Protein AF-A0A382H328-F1 (afdb_monomer)

Organism: NCBI:txid408172

Structure (mmCIF, N/CA/C/O backbone):
data_AF-A0A382H328-F1
#
_entry.id   AF-A0A382H328-F1
#
loop_
_atom_site.group_PDB
_atom_site.id
_atom_site.type_symbol
_atom_site.label_atom_id
_atom_site.label_alt_id
_atom_site.label_comp_id
_atom_site.label_asym_id
_atom_site.label_entity_id
_atom_site.label_seq_id
_atom_site.pdbx_PDB_ins_code
_atom_site.Cartn_x
_atom_site.Cartn_y
_atom_site.Cartn_z
_atom_site.occupancy
_atom_site.B_iso_or_equiv
_atom_site.auth_seq_id
_atom_site.auth_comp_id
_atom_site.auth_asym_id
_atom_site.auth_atom_id
_atom_site.pdbx_PDB_model_num
ATOM 1 N N . MET A 1 1 ? -27.674 13.604 10.807 1.00 65.75 1 MET A N 1
ATOM 2 C CA . MET A 1 1 ? -26.296 13.480 10.281 1.00 65.75 1 MET A CA 1
ATOM 3 C C . MET A 1 1 ? -25.935 12.009 10.316 1.00 65.75 1 MET A C 1
ATOM 5 O O . MET A 1 1 ? -26.225 11.374 11.323 1.00 65.75 1 MET A O 1
ATOM 9 N N . ASN A 1 2 ? -25.398 11.469 9.223 1.00 85.69 2 ASN A N 1
ATOM 10 C CA . ASN A 1 2 ? -25.101 10.041 9.124 1.00 85.69 2 ASN A CA 1
ATOM 11 C C . ASN A 1 2 ? -23.729 9.758 9.740 1.00 85.69 2 ASN A C 1
ATOM 13 O O . ASN A 1 2 ? -22.757 10.431 9.404 1.00 85.69 2 ASN A O 1
ATOM 17 N N . THR A 1 3 ? -23.672 8.768 10.626 1.00 92.56 3 THR A N 1
ATOM 18 C CA . THR A 1 3 ? -22.428 8.240 11.190 1.00 92.56 3 THR A CA 1
ATOM 19 C C . THR A 1 3 ? -22.158 6.887 10.549 1.00 92.56 3 THR A C 1
ATOM 21 O O . THR A 1 3 ? -23.047 6.037 10.509 1.00 92.56 3 THR A O 1
ATOM 24 N N . ILE A 1 4 ? -20.940 6.684 10.056 1.00 96.00 4 ILE A N 1
ATOM 25 C CA . ILE A 1 4 ? -20.452 5.391 9.568 1.00 96.00 4 ILE A CA 1
ATOM 26 C C . ILE A 1 4 ? -19.638 4.751 10.689 1.00 96.00 4 ILE A C 1
ATOM 28 O O . ILE A 1 4 ? -18.951 5.450 11.429 1.00 96.00 4 ILE A O 1
ATOM 32 N N . LYS A 1 5 ? -19.714 3.430 10.837 1.00 95.69 5 LYS A N 1
ATOM 33 C CA . LYS A 1 5 ? -18.939 2.697 11.837 1.00 95.69 5 LYS A CA 1
ATOM 34 C C . LYS A 1 5 ? -17.905 1.815 11.144 1.00 95.69 5 LYS A C 1
ATOM 36 O O . LYS A 1 5 ? -18.270 1.034 10.271 1.00 95.69 5 LYS A O 1
ATOM 41 N N . ILE A 1 6 ? -16.643 1.940 11.546 1.00 96.12 6 ILE A N 1
ATOM 42 C CA . ILE A 1 6 ? -15.559 1.015 11.190 1.00 96.12 6 ILE A CA 1
ATOM 43 C C . ILE A 1 6 ? -15.054 0.416 12.498 1.00 96.12 6 ILE A C 1
ATOM 45 O O . ILE A 1 6 ? -14.529 1.145 13.339 1.00 96.12 6 ILE A O 1
ATOM 49 N N . GLU A 1 7 ? -15.243 -0.890 12.690 1.00 94.62 7 GLU A N 1
ATOM 50 C CA . GLU A 1 7 ? -14.965 -1.570 13.961 1.00 94.62 7 GLU A CA 1
ATOM 51 C C . GLU A 1 7 ? -15.560 -0.803 15.153 1.00 94.62 7 GLU A C 1
ATOM 53 O O . GLU A 1 7 ? -16.771 -0.604 15.229 1.00 94.62 7 GLU A O 1
ATOM 58 N N . ASN A 1 8 ? -14.728 -0.313 16.070 1.00 93.75 8 ASN A N 1
ATOM 59 C CA . ASN A 1 8 ? -15.157 0.400 17.272 1.00 93.75 8 ASN A CA 1
ATOM 60 C C . ASN A 1 8 ? -15.228 1.924 17.087 1.00 93.75 8 ASN A C 1
ATOM 62 O O . ASN A 1 8 ? -15.519 2.643 18.042 1.00 93.75 8 ASN A O 1
ATOM 66 N N . PHE A 1 9 ? -14.982 2.428 15.877 1.00 95.38 9 PHE A N 1
ATOM 67 C CA . PHE A 1 9 ? -14.885 3.855 15.595 1.00 95.38 9 PHE A CA 1
ATOM 68 C C . PHE A 1 9 ? -16.127 4.371 14.869 1.00 95.38 9 PHE A C 1
ATOM 70 O O . PHE A 1 9 ? -16.487 3.892 13.793 1.00 95.38 9 PHE A O 1
ATOM 77 N N . GLY A 1 10 ? -16.773 5.379 15.456 1.00 95.62 10 GLY A N 1
ATOM 78 C CA . GLY A 1 10 ? -17.777 6.188 14.772 1.00 95.62 10 GLY A CA 1
ATOM 79 C C . GLY A 1 10 ? -17.104 7.292 13.959 1.00 95.62 10 GLY A C 1
ATOM 80 O O . GLY A 1 10 ? -16.262 8.015 14.482 1.00 95.62 10 GLY A O 1
ATOM 81 N N . ILE A 1 11 ? -17.478 7.415 12.690 1.00 96.81 11 ILE A N 1
ATOM 82 C CA . ILE A 1 11 ? -16.962 8.401 11.742 1.00 96.81 11 ILE A CA 1
ATOM 83 C C . ILE A 1 11 ? -18.127 9.286 11.310 1.00 96.81 11 ILE A C 1
ATOM 85 O O . ILE A 1 11 ? -19.097 8.822 10.706 1.00 96.81 11 ILE A O 1
ATOM 89 N N . GLY A 1 12 ? -18.038 10.569 11.639 1.00 94.88 12 GLY A N 1
ATOM 90 C CA . GLY A 1 12 ? -19.064 11.562 11.356 1.00 94.88 12 GLY A CA 1
ATOM 91 C C . GLY A 1 12 ? -18.667 12.924 11.915 1.00 94.88 12 GLY A C 1
ATOM 92 O O . GLY A 1 12 ? -17.654 13.061 12.595 1.00 94.88 12 GLY A O 1
ATOM 93 N N . THR A 1 13 ? -19.483 13.941 11.656 1.00 94.50 13 THR A N 1
ATOM 94 C CA . THR A 1 13 ? -19.197 15.343 12.017 1.00 94.50 13 THR A CA 1
ATOM 95 C C . THR A 1 13 ? -19.074 15.604 13.521 1.00 94.50 13 THR A C 1
ATOM 97 O O . THR A 1 13 ? -18.480 16.601 13.910 1.00 94.50 13 THR A O 1
ATOM 100 N N . ASN A 1 14 ? -19.627 14.722 14.360 1.00 92.44 14 ASN A N 1
ATOM 101 C CA . ASN A 1 14 ? -19.609 14.839 15.824 1.00 92.44 14 ASN A CA 1
ATOM 102 C C . ASN A 1 14 ? -18.613 13.871 16.490 1.00 92.44 14 ASN A C 1
ATOM 104 O O . ASN A 1 14 ? -18.668 13.668 17.701 1.00 92.44 14 ASN A O 1
ATOM 108 N N . SER A 1 15 ? -17.746 13.225 15.710 1.00 93.44 15 SER A N 1
ATOM 109 C CA . SER A 1 15 ? -16.737 12.280 16.195 1.00 93.44 15 SER A CA 1
ATOM 110 C C . SER A 1 15 ? -15.336 12.862 16.016 1.00 93.44 15 SER A C 1
ATOM 112 O O . SER A 1 15 ? -15.120 13.740 15.182 1.00 93.44 15 SER A O 1
ATOM 114 N N . SER A 1 16 ? -14.368 12.374 16.793 1.00 94.12 16 SER A N 1
ATOM 115 C CA . SER A 1 16 ? -12.959 12.701 16.558 1.00 94.12 16 SER A CA 1
ATOM 116 C C . SER A 1 16 ? -12.527 12.257 15.150 1.00 94.12 16 SER A C 1
ATOM 118 O O . SER A 1 16 ? -13.043 11.246 14.661 1.00 94.12 16 SER A O 1
ATOM 120 N N . PRO A 1 17 ? -11.586 12.968 14.497 1.00 95.12 17 PRO A N 1
ATOM 121 C CA . PRO A 1 17 ? -11.071 12.560 13.195 1.00 95.12 17 PRO A CA 1
ATOM 122 C C . PRO A 1 17 ? -10.554 11.121 13.214 1.00 95.12 17 PRO A C 1
ATOM 124 O O . PRO A 1 17 ? -9.808 10.735 14.113 1.00 95.12 17 PRO A O 1
ATOM 127 N N . PHE A 1 18 ? -10.940 10.347 12.203 1.00 97.12 18 PHE A N 1
ATOM 128 C CA . PHE A 1 18 ? -10.433 8.999 11.989 1.00 97.12 18 PHE A CA 1
ATOM 129 C C . PHE A 1 18 ? -9.190 9.070 11.102 1.00 97.12 18 PHE A C 1
ATOM 131 O O . PHE A 1 18 ? -9.284 9.387 9.916 1.00 97.12 18 PHE A O 1
ATOM 138 N N . VAL A 1 19 ? -8.021 8.815 11.682 1.00 97.69 19 VAL A N 1
ATOM 139 C CA . VAL A 1 19 ? -6.729 8.953 11.012 1.00 97.69 19 VAL A CA 1
ATOM 140 C C . VAL A 1 19 ? -6.261 7.598 10.495 1.00 97.69 19 VAL A C 1
ATOM 142 O O . VAL A 1 19 ? -6.118 6.637 11.256 1.00 97.69 19 VAL A O 1
ATOM 145 N N . VAL A 1 20 ? -5.991 7.548 9.191 1.00 98.19 20 VAL A N 1
ATOM 146 C CA . VAL A 1 20 ? -5.478 6.365 8.497 1.00 98.19 20 VAL A CA 1
ATOM 147 C C . VAL A 1 20 ? -4.057 6.630 8.028 1.00 98.19 20 VAL A C 1
ATOM 149 O O . VAL A 1 20 ? -3.817 7.582 7.288 1.00 98.19 20 VAL A O 1
ATOM 152 N N . GLY A 1 21 ? -3.120 5.777 8.434 1.00 98.00 21 GLY A N 1
ATOM 153 C CA . GLY A 1 21 ? -1.778 5.758 7.858 1.00 98.00 21 GLY A CA 1
ATOM 154 C C . GLY A 1 21 ? -1.799 5.051 6.511 1.00 98.00 21 GLY A C 1
ATOM 155 O O . GLY A 1 21 ? -2.055 3.850 6.460 1.00 98.00 21 GLY A O 1
ATOM 156 N N . GLU A 1 22 ? -1.536 5.771 5.422 1.00 98.06 22 GLU A N 1
ATOM 157 C CA . GLU A 1 22 ? -1.386 5.156 4.101 1.00 98.06 22 GLU A CA 1
ATOM 158 C C . GLU A 1 22 ? 0.010 4.541 3.967 1.00 98.06 22 GLU A C 1
ATOM 160 O O . GLU A 1 22 ? 0.990 5.249 3.736 1.00 98.06 22 GLU A O 1
ATOM 165 N N . ALA A 1 23 ? 0.101 3.217 4.099 1.00 97.88 23 ALA A N 1
ATOM 166 C CA . ALA A 1 23 ? 1.327 2.484 3.808 1.00 97.88 23 ALA A CA 1
ATOM 167 C C . ALA A 1 23 ? 1.554 2.375 2.295 1.00 97.88 23 ALA A C 1
ATOM 169 O O . ALA A 1 23 ? 2.692 2.469 1.834 1.00 97.88 23 ALA A O 1
ATOM 170 N N . GLY A 1 24 ? 0.476 2.216 1.519 1.00 96.94 24 GLY A N 1
ATOM 171 C CA . GLY A 1 24 ? 0.551 2.089 0.065 1.00 96.94 24 GLY A CA 1
ATOM 172 C C . GLY A 1 24 ? 1.484 0.951 -0.345 1.00 96.94 24 GLY A C 1
ATOM 173 O O . GLY A 1 24 ? 1.291 -0.173 0.106 1.00 96.94 24 GLY A O 1
ATOM 174 N N . ILE A 1 25 ? 2.502 1.280 -1.146 1.00 96.38 25 ILE A N 1
ATOM 175 C CA . ILE A 1 25 ? 3.582 0.373 -1.573 1.00 96.38 25 ILE A CA 1
ATOM 176 C C . ILE A 1 25 ? 4.918 0.629 -0.850 1.00 96.38 25 ILE A C 1
ATOM 178 O O . ILE A 1 25 ? 5.948 0.089 -1.245 1.00 96.38 25 ILE A O 1
ATOM 182 N N . ASN A 1 26 ? 4.942 1.438 0.219 1.00 96.56 26 ASN A N 1
ATOM 183 C CA . ASN A 1 2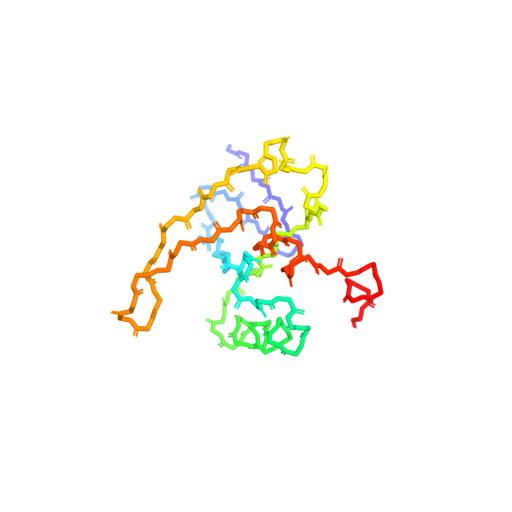6 ? 6.188 1.847 0.895 1.00 96.56 26 ASN A CA 1
ATOM 184 C C . ASN A 1 26 ? 6.949 0.679 1.555 1.00 96.56 26 ASN A C 1
ATOM 186 O O . ASN A 1 26 ? 8.094 0.839 1.980 1.00 96.56 26 ASN A O 1
ATOM 190 N N . HIS A 1 27 ? 6.317 -0.490 1.667 1.00 97.44 27 HIS A N 1
ATOM 191 C CA . HIS A 1 27 ? 6.948 -1.727 2.120 1.00 97.44 27 HIS A CA 1
ATOM 192 C C . HIS A 1 27 ? 7.883 -2.346 1.067 1.00 97.44 27 HIS A C 1
ATOM 194 O O . HIS A 1 27 ? 8.639 -3.248 1.409 1.00 97.44 27 HIS A O 1
ATOM 200 N N . ASN A 1 28 ? 7.869 -1.868 -0.185 1.00 96.12 28 ASN A N 1
ATOM 201 C CA . ASN A 1 28 ? 8.725 -2.339 -1.284 1.00 96.12 28 ASN A CA 1
ATOM 202 C C . ASN A 1 28 ? 8.651 -3.861 -1.527 1.00 96.12 28 ASN A C 1
ATOM 204 O O . ASN A 1 28 ? 9.661 -4.479 -1.846 1.00 96.12 28 ASN A O 1
ATOM 208 N N . GLY A 1 29 ? 7.482 -4.471 -1.306 1.00 96.88 29 GLY A N 1
ATOM 209 C CA . GLY A 1 29 ? 7.303 -5.928 -1.406 1.00 96.88 29 GLY A CA 1
ATOM 210 C C . GLY A 1 29 ? 7.858 -6.740 -0.231 1.00 96.88 29 GLY A C 1
ATOM 211 O O . GLY A 1 29 ? 7.767 -7.960 -0.231 1.00 96.88 29 GLY A O 1
ATOM 212 N N . GLU A 1 30 ? 8.400 -6.104 0.811 1.00 97.81 30 GLU A N 1
ATOM 213 C CA . GLU A 1 30 ? 8.957 -6.807 1.969 1.00 97.81 30 GLU A CA 1
ATOM 214 C C . GLU A 1 30 ? 7.917 -6.928 3.094 1.00 97.81 30 GLU A C 1
ATOM 216 O O . GLU A 1 30 ? 7.576 -5.947 3.762 1.00 97.81 30 GLU A O 1
ATOM 221 N N . ILE A 1 31 ? 7.437 -8.149 3.358 1.00 97.19 31 ILE A N 1
ATOM 222 C CA . ILE A 1 31 ? 6.446 -8.412 4.418 1.00 97.19 31 ILE A CA 1
ATOM 223 C C . ILE A 1 31 ? 6.931 -7.976 5.810 1.00 97.19 31 ILE A C 1
ATOM 225 O O . ILE A 1 31 ? 6.155 -7.459 6.611 1.00 97.19 31 ILE A O 1
ATOM 229 N N . SER A 1 32 ? 8.229 -8.105 6.096 1.00 97.94 32 SER A N 1
ATOM 230 C CA . SER A 1 32 ? 8.832 -7.635 7.350 1.00 97.94 32 SER A CA 1
ATOM 231 C C . SER A 1 32 ? 8.651 -6.127 7.552 1.00 97.94 32 SER A C 1
ATOM 233 O O . SER A 1 32 ? 8.305 -5.702 8.653 1.00 97.94 32 SER A O 1
ATOM 235 N N . LYS A 1 33 ? 8.808 -5.322 6.492 1.00 98.12 33 LYS A N 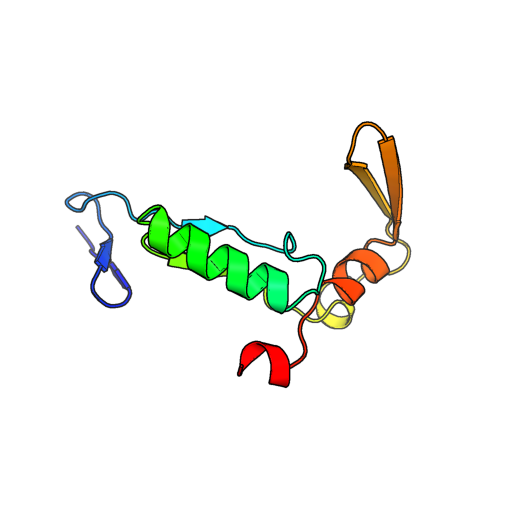1
ATOM 236 C CA . LYS A 1 33 ? 8.584 -3.870 6.539 1.00 98.12 33 LYS A CA 1
ATOM 237 C C . LYS A 1 33 ? 7.115 -3.534 6.740 1.00 98.12 33 LYS A C 1
ATOM 239 O O . LYS A 1 33 ? 6.807 -2.635 7.513 1.00 98.12 33 LYS A O 1
ATOM 244 N N . ALA A 1 34 ? 6.202 -4.258 6.092 1.00 98.12 34 ALA A N 1
ATOM 245 C CA . ALA A 1 34 ? 4.769 -4.066 6.318 1.00 98.12 34 ALA A CA 1
ATOM 246 C C . ALA A 1 34 ? 4.379 -4.331 7.785 1.00 98.12 34 ALA A C 1
ATOM 248 O O . ALA A 1 34 ? 3.651 -3.537 8.381 1.00 98.12 34 ALA A O 1
ATOM 249 N N . LEU A 1 35 ? 4.922 -5.388 8.399 1.00 97.94 35 LEU A N 1
ATOM 250 C CA . LEU A 1 35 ? 4.712 -5.688 9.820 1.00 97.94 35 LEU A CA 1
ATOM 251 C C . LEU A 1 35 ? 5.304 -4.607 10.739 1.00 97.94 35 LEU A C 1
ATOM 253 O O . LEU A 1 35 ? 4.659 -4.197 11.705 1.00 97.94 35 LEU A O 1
ATOM 257 N N . GLU A 1 36 ? 6.493 -4.092 10.421 1.00 98.38 36 GLU A N 1
ATOM 258 C CA . GLU A 1 36 ? 7.089 -2.963 11.146 1.00 98.38 36 GLU A CA 1
ATOM 259 C C . GLU A 1 36 ? 6.216 -1.701 11.047 1.00 98.38 36 GLU A C 1
ATOM 261 O O . GLU A 1 36 ? 5.968 -1.031 12.052 1.00 98.38 36 GLU A O 1
ATOM 266 N N . MET A 1 37 ? 5.681 -1.402 9.861 1.00 98.44 37 MET A N 1
ATOM 267 C CA . MET A 1 37 ? 4.766 -0.277 9.653 1.00 98.44 37 MET A CA 1
ATOM 268 C C . MET A 1 37 ? 3.493 -0.404 10.494 1.00 98.44 37 MET A C 1
ATOM 270 O O . MET A 1 37 ? 3.046 0.592 11.063 1.00 98.44 37 MET A O 1
ATOM 274 N N . ILE A 1 38 ? 2.926 -1.610 10.613 1.00 98.12 38 ILE A N 1
ATOM 275 C CA . ILE A 1 38 ? 1.763 -1.878 11.476 1.00 98.12 38 ILE A CA 1
ATOM 276 C C . ILE A 1 38 ? 2.100 -1.576 12.939 1.00 98.12 38 ILE A C 1
ATOM 278 O O . ILE A 1 38 ? 1.331 -0.905 13.633 1.00 98.12 38 ILE A O 1
ATOM 282 N N . GLU A 1 39 ? 3.262 -2.030 13.405 1.00 98.31 39 GLU A N 1
ATOM 283 C CA . GLU A 1 39 ? 3.716 -1.799 14.774 1.00 98.31 39 GLU A CA 1
ATOM 284 C C . GLU A 1 39 ? 3.912 -0.300 15.063 1.00 98.31 39 GLU A C 1
ATOM 286 O O . GLU A 1 39 ? 3.482 0.201 16.106 1.00 98.31 39 GLU A O 1
ATOM 291 N N . VAL A 1 40 ? 4.506 0.445 14.125 1.00 98.19 40 VAL A N 1
ATOM 292 C CA . VAL A 1 40 ? 4.661 1.905 14.236 1.00 98.19 40 VAL A CA 1
ATOM 293 C C . VAL A 1 40 ? 3.302 2.606 14.227 1.00 98.19 40 VAL A C 1
ATOM 295 O O . VAL A 1 40 ? 3.042 3.428 15.103 1.00 98.19 40 VAL A O 1
ATOM 298 N N . ALA A 1 41 ? 2.402 2.248 13.308 1.00 98.06 41 ALA A N 1
ATOM 299 C CA . ALA A 1 41 ? 1.058 2.822 13.233 1.00 98.06 41 ALA A CA 1
ATOM 300 C C . ALA A 1 41 ? 0.289 2.660 14.551 1.00 98.06 41 ALA A C 1
ATOM 302 O O . ALA A 1 41 ? -0.331 3.612 15.038 1.00 98.06 41 ALA A O 1
ATOM 303 N N . LYS A 1 42 ? 0.388 1.476 15.165 1.00 97.31 42 LYS A N 1
ATOM 304 C CA . LYS A 1 42 ? -0.211 1.198 16.470 1.00 97.31 42 LYS A CA 1
ATOM 305 C C . LYS A 1 42 ? 0.409 2.047 17.578 1.00 97.31 42 LYS A C 1
ATOM 307 O O . LYS A 1 42 ? -0.329 2.628 18.371 1.00 97.31 42 LYS A O 1
ATOM 312 N N . LYS A 1 43 ? 1.741 2.165 17.622 1.00 98.25 43 LYS A N 1
ATOM 313 C CA . LYS A 1 43 ? 2.456 3.002 18.606 1.00 98.25 43 LYS A CA 1
ATOM 314 C C . LYS A 1 43 ? 2.110 4.486 18.493 1.00 98.25 43 LYS A C 1
ATOM 316 O O . LYS A 1 43 ? 2.034 5.166 19.511 1.00 98.25 43 LYS A O 1
ATOM 321 N N . THR A 1 44 ? 1.881 4.986 17.281 1.00 97.19 44 THR A N 1
ATOM 322 C CA . THR A 1 44 ? 1.511 6.387 17.025 1.00 97.19 44 THR A CA 1
ATOM 323 C C . THR A 1 44 ? 0.043 6.691 17.355 1.00 97.19 44 THR A C 1
ATOM 325 O O . THR A 1 44 ? -0.337 7.856 17.425 1.00 97.19 44 THR A O 1
ATOM 328 N N . GLY A 1 45 ? -0.786 5.671 17.596 1.00 96.06 45 GLY A N 1
ATOM 329 C CA . GLY A 1 45 ? -2.205 5.852 17.907 1.00 96.06 45 GLY A CA 1
ATOM 330 C C . GLY A 1 45 ? -3.073 6.115 16.676 1.00 96.06 45 GLY A C 1
ATOM 331 O O . GLY A 1 45 ? -4.126 6.740 16.796 1.00 96.06 45 GLY A O 1
ATOM 332 N N . LEU A 1 46 ? -2.645 5.651 15.495 1.00 97.75 46 LEU A N 1
ATOM 333 C CA . LEU A 1 46 ? -3.491 5.682 14.303 1.00 97.75 46 LEU A CA 1
ATOM 334 C C . LEU A 1 46 ? -4.718 4.789 14.498 1.00 97.75 46 LEU A C 1
ATOM 336 O O . LEU A 1 46 ? -4.641 3.731 15.125 1.00 97.75 46 LEU A O 1
ATOM 340 N N . ASN A 1 47 ? -5.851 5.198 13.927 1.00 97.81 47 ASN A N 1
ATOM 341 C CA . ASN A 1 47 ? -7.072 4.397 13.987 1.00 97.81 47 ASN A CA 1
ATOM 342 C C . ASN A 1 47 ? -6.992 3.188 13.051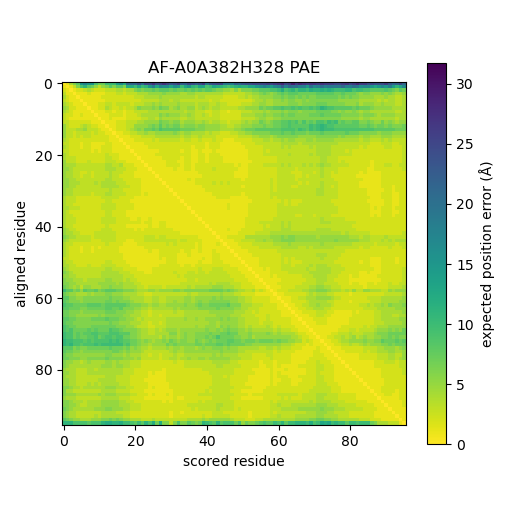 1.00 97.81 47 ASN A C 1
ATOM 344 O O . ASN A 1 47 ? -7.527 2.127 13.366 1.00 97.81 47 ASN A O 1
ATOM 348 N N . ALA A 1 48 ? -6.323 3.355 11.908 1.00 98.06 48 ALA A N 1
ATOM 349 C CA . ALA A 1 48 ? -6.054 2.291 10.955 1.00 98.06 48 ALA A CA 1
ATOM 350 C C . ALA A 1 48 ? -4.748 2.541 10.188 1.00 98.06 48 ALA A C 1
ATOM 352 O O . ALA A 1 48 ? -4.262 3.668 10.081 1.00 98.06 48 ALA A O 1
ATOM 353 N N . ILE A 1 49 ? -4.225 1.473 9.599 1.00 98.25 49 ILE A N 1
ATOM 354 C CA . ILE A 1 49 ? -3.199 1.505 8.558 1.00 98.25 49 ILE A CA 1
ATOM 355 C C . ILE A 1 49 ? -3.791 0.859 7.304 1.00 98.25 49 ILE A C 1
ATOM 357 O O . ILE A 1 49 ? -4.499 -0.143 7.404 1.00 98.25 49 ILE A O 1
ATOM 361 N N . LYS A 1 50 ? -3.551 1.455 6.134 1.00 98.31 50 LYS A N 1
ATOM 362 C CA . LYS A 1 50 ? -4.078 0.986 4.850 1.00 98.31 50 LYS A CA 1
ATOM 363 C C . LYS A 1 50 ? -2.938 0.612 3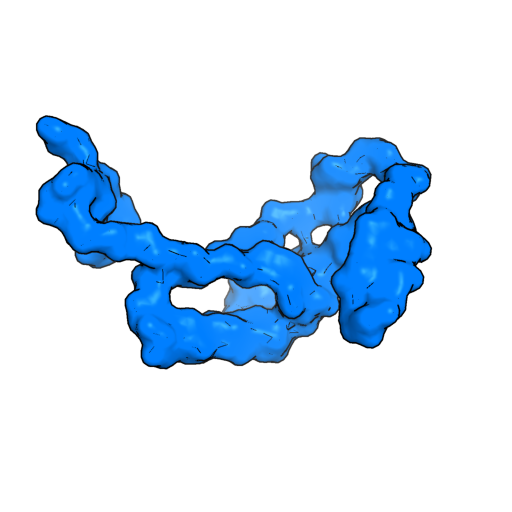.911 1.00 98.31 50 LYS A C 1
ATOM 365 O O . LYS A 1 50 ? -2.033 1.409 3.675 1.00 98.31 50 LYS A O 1
ATOM 370 N N . PHE A 1 51 ? -3.033 -0.580 3.337 1.00 98.06 51 PHE A N 1
ATOM 371 C CA . PHE A 1 51 ? -2.163 -1.060 2.267 1.00 98.06 51 PHE A CA 1
ATOM 372 C C . PHE A 1 51 ? -2.924 -1.098 0.939 1.00 98.06 51 PHE A C 1
ATOM 374 O O . PHE A 1 51 ? -4.155 -1.002 0.912 1.00 98.06 51 PHE A O 1
ATOM 381 N N . GLN A 1 52 ? -2.196 -1.217 -0.169 1.00 97.25 52 GLN A N 1
ATOM 382 C CA . GLN A 1 52 ? -2.786 -1.372 -1.496 1.00 97.25 52 GLN A CA 1
ATOM 383 C C . GLN A 1 52 ? -2.753 -2.844 -1.902 1.00 97.25 52 GLN A C 1
ATOM 385 O O . GLN A 1 52 ? -1.692 -3.455 -1.971 1.00 97.25 52 GLN A O 1
ATOM 390 N N . THR A 1 53 ? -3.924 -3.413 -2.173 1.00 96.19 53 THR A N 1
ATOM 391 C CA . THR A 1 53 ? -4.054 -4.774 -2.698 1.00 96.19 53 THR A CA 1
ATOM 392 C C . THR A 1 53 ? -4.309 -4.696 -4.194 1.00 96.19 53 THR A C 1
ATOM 394 O O . THR A 1 53 ? -5.308 -4.121 -4.621 1.00 96.19 53 THR A O 1
ATOM 397 N N . PHE A 1 54 ? -3.405 -5.260 -4.986 1.00 95.56 54 PHE A N 1
ATOM 398 C CA . PHE A 1 54 ? -3.489 -5.273 -6.441 1.00 95.56 54 PHE A CA 1
ATOM 399 C C . PHE A 1 54 ? -2.712 -6.466 -7.001 1.00 95.56 54 PHE A C 1
ATOM 401 O O . PHE A 1 54 ? -1.883 -7.063 -6.310 1.00 95.56 54 PHE A O 1
ATOM 408 N N . LYS A 1 55 ? -2.983 -6.777 -8.268 1.00 96.31 55 LYS A N 1
ATOM 409 C CA . LYS A 1 55 ? -2.074 -7.508 -9.144 1.00 96.31 55 LYS A CA 1
ATOM 410 C C . LYS A 1 55 ? -1.600 -6.558 -10.227 1.00 96.31 55 LYS A C 1
ATOM 412 O O . LYS A 1 55 ? -2.431 -5.921 -10.873 1.00 96.31 55 LYS A O 1
ATOM 417 N N . ALA A 1 56 ? -0.288 -6.425 -10.411 1.00 96.25 56 ALA A N 1
ATOM 418 C CA . ALA A 1 56 ? 0.262 -5.460 -11.366 1.00 96.25 56 ALA A CA 1
ATOM 419 C C . ALA A 1 56 ? -0.281 -5.701 -12.785 1.00 96.25 56 ALA A C 1
ATOM 421 O O . ALA A 1 56 ? -0.651 -4.754 -13.476 1.00 96.25 56 ALA A O 1
ATOM 422 N N . SER A 1 57 ? -0.451 -6.971 -13.160 1.00 96.19 57 SER A N 1
ATOM 423 C CA . SER A 1 57 ? -1.054 -7.412 -14.425 1.00 96.19 57 SER A CA 1
ATOM 424 C C . SER A 1 57 ? -2.537 -7.076 -14.601 1.00 96.19 57 SER A C 1
ATOM 426 O O . SER 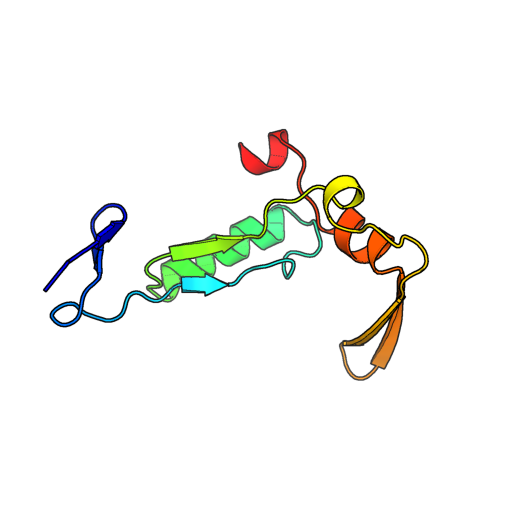A 1 57 ? -3.017 -7.061 -15.731 1.00 96.19 57 SER A O 1
ATOM 428 N N . GLU A 1 58 ? -3.271 -6.803 -13.521 1.00 95.94 58 GLU A N 1
ATOM 429 C CA . GLU A 1 58 ? -4.690 -6.419 -13.567 1.00 95.94 58 GLU A CA 1
ATOM 430 C C . GLU A 1 58 ? -4.879 -4.893 -13.522 1.00 95.94 58 GLU A C 1
ATOM 432 O O . GLU A 1 58 ? -5.917 -4.384 -13.942 1.00 95.94 58 GLU A O 1
ATOM 437 N N . PHE A 1 59 ? -3.887 -4.161 -13.006 1.00 91.69 59 PHE A N 1
ATOM 438 C CA . PHE A 1 59 ? -3.960 -2.718 -12.759 1.00 91.69 59 PHE A CA 1
ATOM 439 C C . PHE A 1 59 ? -3.206 -1.878 -13.802 1.00 91.69 59 PHE A C 1
ATOM 441 O O . PHE A 1 59 ? -3.652 -0.781 -14.143 1.00 91.69 59 PHE A O 1
ATOM 448 N N . ILE A 1 60 ? -2.086 -2.378 -14.332 1.00 95.19 60 ILE A N 1
ATOM 449 C CA . ILE A 1 60 ? -1.263 -1.675 -15.321 1.00 95.19 60 ILE A CA 1
ATOM 450 C C . ILE A 1 60 ? -1.603 -2.183 -16.723 1.00 95.19 60 ILE A C 1
ATOM 452 O O . ILE A 1 60 ? -1.248 -3.296 -17.099 1.00 95.19 60 ILE A O 1
ATOM 456 N N . VAL A 1 61 ? -2.292 -1.346 -17.503 1.00 95.38 61 VAL A N 1
ATOM 457 C CA . VAL A 1 61 ? -2.713 -1.678 -18.876 1.00 95.38 61 VAL A CA 1
ATOM 458 C C . VAL A 1 61 ? -1.569 -1.497 -19.876 1.00 95.38 61 VAL A C 1
ATOM 460 O O . VAL A 1 61 ? -1.370 -2.339 -20.747 1.00 95.38 61 VAL A O 1
ATOM 463 N N . ASP A 1 62 ? -0.821 -0.399 -19.759 1.00 96.31 62 ASP A N 1
ATOM 464 C CA . ASP A 1 62 ? 0.338 -0.123 -20.608 1.00 96.31 62 ASP A CA 1
ATOM 465 C C . ASP A 1 6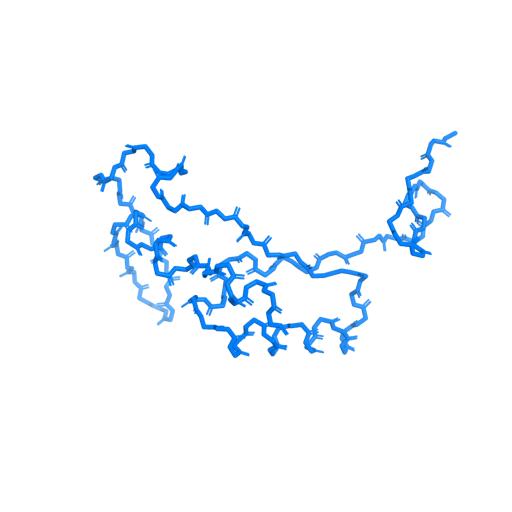2 ? 1.622 -0.554 -19.896 1.00 96.31 62 ASP A C 1
ATOM 467 O O . ASP A 1 62 ? 2.164 0.158 -19.051 1.00 96.31 62 ASP A O 1
ATOM 471 N N . THR A 1 63 ? 2.131 -1.729 -20.254 1.00 93.75 63 THR A N 1
ATOM 472 C CA . THR A 1 63 ? 3.361 -2.282 -19.671 1.00 93.75 63 THR A CA 1
ATOM 473 C C . THR A 1 63 ? 4.628 -1.556 -20.129 1.00 93.75 63 THR A C 1
ATOM 475 O O . THR A 1 63 ? 5.704 -1.831 -19.605 1.00 93.75 63 THR A O 1
ATOM 478 N N . THR A 1 64 ? 4.532 -0.652 -21.112 1.00 96.06 64 THR A N 1
ATOM 479 C CA . THR A 1 64 ? 5.657 0.179 -21.569 1.00 96.06 64 THR A CA 1
ATOM 480 C C . THR A 1 64 ? 5.761 1.493 -20.799 1.00 96.06 64 THR A C 1
ATOM 482 O O . THR A 1 64 ? 6.776 2.188 -20.899 1.00 96.06 64 THR A O 1
ATOM 485 N N . GLN A 1 65 ? 4.737 1.826 -20.007 1.00 97.56 65 GLN A N 1
ATOM 486 C CA . GLN A 1 65 ? 4.698 3.045 -19.218 1.00 97.56 65 GLN A CA 1
ATOM 487 C C . GLN A 1 65 ? 5.823 3.064 -18.181 1.00 97.56 65 GLN A C 1
ATOM 489 O O . GLN A 1 65 ? 5.968 2.157 -17.357 1.00 97.56 65 GLN A O 1
ATOM 494 N N . THR A 1 66 ? 6.591 4.150 -18.183 1.00 97.88 66 THR A N 1
ATOM 495 C CA . THR A 1 66 ? 7.631 4.410 -17.188 1.00 97.88 66 THR A CA 1
ATOM 496 C C . THR A 1 66 ? 7.193 5.481 -16.198 1.00 97.88 66 THR A C 1
ATOM 498 O O . THR A 1 66 ? 6.284 6.277 -16.455 1.00 97.88 66 THR A O 1
ATOM 501 N N . TYR A 1 67 ? 7.838 5.495 -15.035 1.00 96.44 67 TYR A N 1
ATOM 502 C CA . TYR A 1 67 ? 7.637 6.514 -14.015 1.00 96.44 67 TYR A CA 1
ATOM 503 C C . TYR A 1 67 ? 8.979 7.073 -13.552 1.00 96.44 67 TYR A C 1
ATOM 505 O O . TYR A 1 67 ? 9.906 6.317 -13.258 1.00 96.44 67 TYR A O 1
ATOM 513 N N . THR A 1 68 ? 9.068 8.402 -13.481 1.00 97.38 68 THR A N 1
ATOM 514 C CA . THR A 1 68 ? 10.249 9.110 -12.986 1.00 97.38 68 THR A CA 1
ATOM 515 C C . THR A 1 68 ? 9.964 9.682 -11.607 1.00 97.38 68 THR A C 1
ATOM 517 O O . THR A 1 68 ? 9.023 10.456 -11.428 1.00 97.38 68 THR A O 1
ATOM 520 N N . TYR A 1 69 ? 10.796 9.334 -10.630 1.00 94.38 69 TYR A N 1
ATOM 521 C CA . TYR A 1 69 ? 10.677 9.817 -9.259 1.00 94.38 69 TYR A CA 1
ATOM 522 C C . TYR A 1 69 ? 12.040 10.073 -8.626 1.00 94.38 69 TYR A C 1
ATOM 524 O O . TYR A 1 69 ? 13.085 9.672 -9.137 1.00 94.38 69 TYR A O 1
ATOM 532 N N . LYS A 1 70 ? 12.030 10.769 -7.487 1.00 96.25 70 LYS A N 1
ATOM 533 C CA . LYS A 1 70 ? 13.238 11.045 -6.709 1.00 96.25 70 LYS A CA 1
ATOM 534 C C . LYS A 1 70 ? 13.284 10.152 -5.484 1.00 96.25 70 LYS A C 1
ATOM 536 O O . LYS A 1 70 ? 12.354 10.146 -4.684 1.00 96.25 70 LYS A O 1
ATOM 541 N N . SER A 1 71 ? 14.392 9.445 -5.311 1.00 91.81 71 SER A N 1
ATOM 542 C CA . SER A 1 71 ? 14.654 8.614 -4.140 1.00 91.81 71 SER A CA 1
ATOM 543 C C . SER A 1 71 ? 16.100 8.779 -3.709 1.00 91.81 71 SER A C 1
ATOM 545 O O . SER A 1 71 ? 17.012 8.724 -4.531 1.00 91.81 71 SER A O 1
ATOM 547 N N . GLN A 1 72 ? 16.312 9.033 -2.415 1.00 93.62 72 GLN A N 1
ATOM 548 C CA . GLN A 1 72 ? 17.646 9.202 -1.822 1.00 93.62 72 GLN A CA 1
ATOM 549 C C . GLN A 1 72 ? 18.524 10.222 -2.579 1.00 93.62 72 GLN A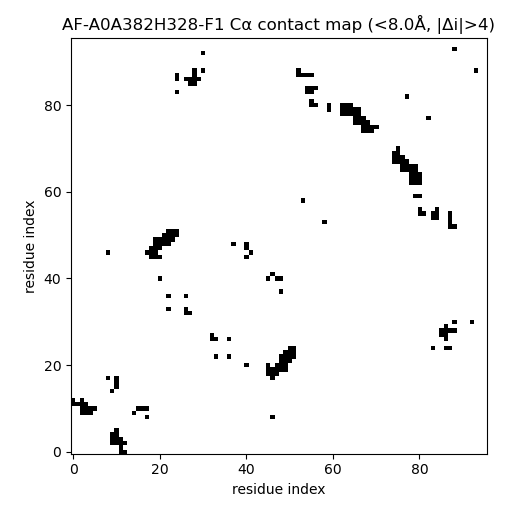 C 1
ATOM 551 O O . GLN A 1 72 ? 19.721 10.022 -2.777 1.00 93.62 72 GLN A O 1
ATOM 556 N N . GLY A 1 73 ? 17.910 11.311 -3.052 1.00 95.25 73 GLY A N 1
ATOM 557 C CA . GLY A 1 73 ? 18.593 12.372 -3.800 1.00 95.25 73 GLY A CA 1
ATOM 558 C C . GLY A 1 73 ? 18.936 12.034 -5.256 1.00 95.25 73 GLY A C 1
ATOM 559 O O . GLY A 1 73 ? 19.529 12.869 -5.933 1.00 95.25 73 GLY A O 1
ATOM 560 N N . LYS A 1 74 ? 18.555 10.855 -5.757 1.00 96.56 74 LYS A N 1
ATOM 561 C CA . LYS A 1 74 ? 18.726 10.450 -7.157 1.00 96.56 74 LYS A CA 1
ATOM 562 C C . LYS A 1 74 ? 17.394 10.478 -7.888 1.00 96.56 74 LYS A C 1
ATOM 564 O O . LYS A 1 74 ? 16.357 10.169 -7.305 1.00 96.56 74 LYS A O 1
ATOM 569 N N . GLU A 1 75 ? 17.439 10.836 -9.164 1.00 97.81 75 GLU A N 1
ATOM 570 C CA . GLU A 1 75 ? 16.314 10.668 -10.078 1.00 97.81 75 GLU A CA 1
ATOM 571 C C . GLU A 1 75 ? 16.374 9.262 -10.678 1.00 97.81 75 GLU A C 1
ATOM 573 O O . GLU A 1 75 ? 17.421 8.827 -11.158 1.00 97.81 75 GLU A O 1
ATOM 578 N N . ILE A 1 76 ? 15.267 8.536 -10.579 1.00 96.94 76 ILE A N 1
ATOM 579 C CA . ILE A 1 76 ? 15.113 7.161 -11.044 1.00 96.94 76 ILE A CA 1
ATOM 580 C C . ILE A 1 76 ? 13.990 7.172 -12.068 1.00 96.94 76 ILE A C 1
ATOM 582 O O . ILE A 1 76 ? 12.940 7.753 -11.810 1.00 96.94 76 ILE A O 1
ATOM 586 N N . THR A 1 77 ? 14.218 6.541 -13.216 1.00 98.00 77 THR A N 1
ATOM 587 C CA . THR A 1 77 ? 13.177 6.251 -14.206 1.00 98.00 77 THR A CA 1
ATOM 588 C C . THR A 1 77 ? 13.166 4.755 -14.449 1.00 98.00 77 THR A C 1
ATOM 590 O O . THR A 1 77 ? 14.205 4.187 -14.777 1.00 98.00 77 THR A O 1
ATOM 593 N N . GLU A 1 78 ? 12.013 4.125 -14.282 1.00 97.31 78 GLU A N 1
ATOM 594 C CA . GLU A 1 78 ? 11.856 2.678 -14.441 1.00 97.31 78 GLU A CA 1
ATOM 595 C C . GLU A 1 78 ? 10.454 2.308 -14.941 1.00 97.31 78 GLU A C 1
ATOM 597 O O . GLU A 1 78 ? 9.574 3.169 -15.027 1.00 97.31 78 GLU A O 1
ATOM 602 N N . SER A 1 79 ? 10.254 1.031 -15.281 1.00 97.81 79 SER A N 1
ATOM 603 C CA . SER A 1 79 ? 8.951 0.493 -15.680 1.00 97.81 79 SER A CA 1
ATOM 604 C C . SER A 1 79 ? 7.956 0.557 -14.524 1.00 97.81 79 SER A C 1
ATOM 606 O O . SER A 1 79 ? 8.220 0.073 -13.421 1.00 97.81 79 SER A O 1
ATOM 608 N N . MET A 1 80 ? 6.776 1.121 -14.787 1.00 96.94 80 MET A N 1
ATOM 609 C CA . MET A 1 80 ? 5.695 1.154 -13.807 1.00 96.94 80 MET A CA 1
ATOM 610 C C . MET A 1 80 ? 5.196 -0.261 -13.501 1.00 96.94 80 MET A C 1
ATOM 612 O O . MET A 1 80 ? 4.926 -0.572 -12.343 1.00 96.94 80 MET A O 1
ATOM 616 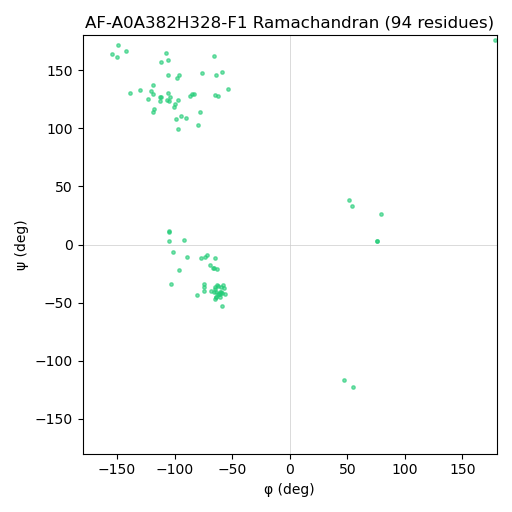N N . PHE A 1 81 ? 5.130 -1.129 -14.514 1.00 97.81 81 PHE A N 1
ATOM 617 C CA . PHE A 1 81 ? 4.733 -2.523 -14.336 1.00 97.81 81 PHE A CA 1
ATOM 618 C C . PHE A 1 81 ? 5.665 -3.245 -13.356 1.00 97.81 81 PHE A C 1
ATOM 620 O O . PHE A 1 81 ? 5.195 -3.760 -12.347 1.00 97.81 81 PHE A O 1
ATOM 627 N N . GLU A 1 82 ? 6.980 -3.197 -13.593 1.00 97.19 82 GLU A N 1
ATOM 628 C CA . GLU A 1 82 ? 7.979 -3.856 -12.734 1.00 97.19 82 GLU A CA 1
ATOM 629 C C . GLU A 1 82 ? 7.986 -3.266 -11.315 1.00 97.19 82 GLU A C 1
ATOM 631 O O . GLU A 1 82 ? 8.173 -3.987 -10.334 1.00 97.19 82 GLU A O 1
ATOM 636 N N . MET A 1 83 ? 7.745 -1.955 -11.186 1.00 96.44 83 MET A N 1
ATOM 637 C CA . MET A 1 83 ? 7.629 -1.282 -9.892 1.00 96.44 83 MET A CA 1
ATOM 638 C C . MET A 1 83 ? 6.445 -1.772 -9.065 1.00 96.44 83 MET A C 1
ATOM 640 O O . MET A 1 83 ? 6.596 -1.983 -7.861 1.00 96.44 83 MET A O 1
ATOM 644 N N . PHE A 1 84 ? 5.270 -1.925 -9.670 1.00 96.94 84 PHE A N 1
ATOM 645 C CA . PHE A 1 84 ? 4.118 -2.452 -8.947 1.00 96.94 84 PHE A CA 1
ATOM 646 C C . PHE A 1 84 ? 4.251 -3.961 -8.732 1.00 96.94 84 PHE A C 1
ATOM 648 O O . PHE A 1 84 ? 3.982 -4.422 -7.629 1.00 96.94 84 PHE A O 1
ATOM 655 N N . GLU A 1 85 ? 4.744 -4.717 -9.714 1.00 97.31 85 GLU A N 1
ATOM 656 C CA . GLU A 1 85 ? 4.921 -6.170 -9.607 1.00 97.31 85 GLU A CA 1
ATOM 657 C C . GLU A 1 85 ? 5.844 -6.552 -8.445 1.00 97.31 85 GLU A C 1
ATOM 659 O O . GLU A 1 85 ? 5.517 -7.442 -7.670 1.00 97.31 85 GLU A O 1
ATOM 664 N N . ARG A 1 86 ? 6.953 -5.837 -8.222 1.00 97.06 86 ARG A N 1
ATOM 665 C CA . ARG A 1 86 ? 7.802 -6.113 -7.047 1.00 97.06 86 ARG A CA 1
ATOM 666 C C . ARG A 1 86 ? 7.159 -5.734 -5.709 1.00 97.06 86 ARG A C 1
ATOM 668 O O . ARG A 1 86 ? 7.667 -6.123 -4.666 1.00 97.06 86 ARG A O 1
ATOM 675 N N . CYS A 1 87 ? 6.117 -4.907 -5.728 1.00 97.25 87 CYS A N 1
ATOM 676 C CA . CYS A 1 87 ? 5.460 -4.375 -4.538 1.00 97.25 87 CYS A CA 1
ATOM 677 C C . CYS A 1 87 ? 4.149 -5.095 -4.207 1.00 97.25 87 CYS A C 1
ATOM 679 O O . CYS A 1 87 ? 3.564 -4.793 -3.171 1.00 97.25 87 CYS A O 1
ATOM 681 N N . GLU A 1 88 ? 3.656 -6.008 -5.045 1.00 96.88 88 GLU A N 1
ATOM 682 C CA . GLU A 1 88 ? 2.465 -6.787 -4.710 1.00 96.88 88 GLU A CA 1
ATOM 683 C C . GLU A 1 88 ? 2.795 -7.890 -3.696 1.00 96.88 88 GLU A C 1
ATOM 685 O O . GLU A 1 88 ? 3.875 -8.473 -3.713 1.00 96.88 88 GLU A O 1
ATOM 690 N N . PHE A 1 89 ? 1.840 -8.212 -2.825 1.00 97.62 89 PHE A N 1
ATOM 691 C CA . PHE A 1 89 ? 1.951 -9.369 -1.940 1.00 97.62 89 PHE A CA 1
ATOM 692 C C . PHE A 1 89 ? 1.232 -10.587 -2.524 1.00 97.62 89 PHE A C 1
ATOM 694 O O . PHE A 1 89 ? 0.179 -10.492 -3.174 1.00 97.62 89 PHE A O 1
ATOM 701 N N . SER A 1 90 ? 1.789 -11.764 -2.256 1.00 96.25 90 SER A N 1
ATOM 702 C CA . SER A 1 90 ? 1.112 -13.039 -2.465 1.00 96.25 90 SER A CA 1
ATOM 703 C C . SER A 1 90 ? -0.094 -13.182 -1.528 1.00 96.25 90 SER A C 1
ATOM 705 O O . SER A 1 90 ? -0.212 -12.506 -0.506 1.00 96.25 90 SER A O 1
ATOM 707 N N . LYS A 1 91 ? -1.012 -14.102 -1.852 1.00 94.88 9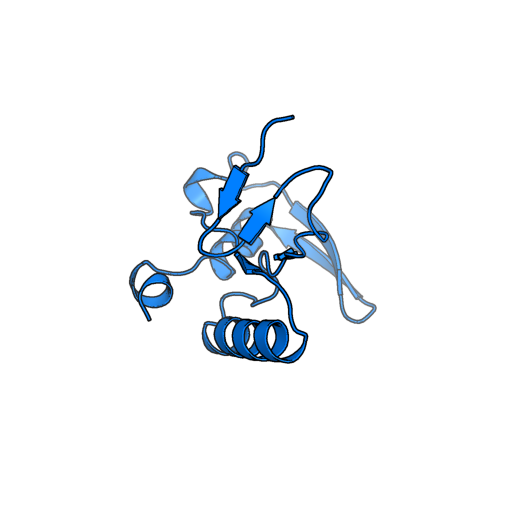1 LYS A N 1
ATOM 708 C CA . LYS A 1 91 ? -2.146 -14.402 -0.961 1.00 94.88 91 LYS A CA 1
ATOM 709 C C . LYS A 1 91 ? -1.676 -14.884 0.413 1.00 94.88 91 LYS A C 1
ATOM 711 O O . LYS A 1 91 ? -2.294 -14.547 1.411 1.00 94.88 91 LYS A O 1
ATOM 716 N N . GLU A 1 92 ? -0.594 -15.657 0.461 1.00 96.38 92 GLU A N 1
ATOM 717 C CA . GLU A 1 92 ? -0.038 -16.167 1.716 1.00 96.38 92 GLU A CA 1
ATOM 718 C C . GLU A 1 92 ? 0.503 -15.039 2.596 1.00 96.38 92 GLU A C 1
ATOM 720 O O . GLU A 1 92 ? 0.260 -15.038 3.798 1.00 96.38 92 GLU A O 1
ATOM 725 N N . GLU A 1 93 ? 1.177 -14.050 2.007 1.00 96.62 93 GLU A N 1
ATOM 726 C CA . GLU A 1 93 ? 1.660 -12.875 2.740 1.00 96.62 93 GLU A CA 1
ATOM 727 C C . GLU A 1 93 ? 0.520 -12.017 3.289 1.00 96.62 93 GLU A C 1
ATOM 729 O O . GLU A 1 93 ? 0.625 -11.543 4.414 1.00 96.62 93 GLU A O 1
ATOM 734 N N . TRP A 1 94 ? -0.592 -11.880 2.559 1.00 95.88 94 TRP A N 1
ATOM 735 C CA . TRP A 1 94 ? -1.792 -11.203 3.071 1.00 95.88 94 TRP A CA 1
ATOM 736 C C . TRP A 1 94 ? -2.476 -11.934 4.232 1.00 95.88 94 TRP A C 1
ATOM 738 O O . TRP A 1 94 ? -3.267 -11.323 4.950 1.00 95.88 94 TRP A O 1
ATOM 748 N N . HIS A 1 95 ? -2.218 -13.231 4.397 1.00 92.81 95 HIS A N 1
ATOM 749 C CA . HIS A 1 95 ? -2.817 -14.064 5.440 1.00 92.81 95 HIS A CA 1
ATOM 750 C C . HIS A 1 95 ? -1.861 -14.392 6.597 1.00 92.81 95 HIS A C 1
ATOM 752 O O . HIS A 1 95 ? -2.256 -15.137 7.497 1.00 92.81 95 HIS A O 1
ATOM 758 N N . LYS A 1 96 ? -0.631 -13.864 6.581 1.00 82.88 96 LYS A N 1
ATOM 759 C CA . LYS A 1 96 ? 0.295 -13.923 7.721 1.00 82.88 96 LYS A CA 1
ATOM 760 C C . LYS A 1 96 ? -0.082 -12.922 8.806 1.00 82.88 96 LYS A C 1
ATOM 762 O O . LYS A 1 96 ? 0.103 -13.292 9.986 1.00 82.88 96 LYS A O 1
#

Foldseek 3Di:
DDWDDDPPATDDPPGDDQAEAECELVCQLPLVSVVVVQVVCVVVPHNYYDYDADALVVVPPDQVDWDWDDDPNDIDIDGPSVSVNSRHYDPVSVVD

Solvent-accessible surface area (backbone atoms only — not comparable to full-atom values): 5975 Å² total; per-residue (Å²): 135,78,68,50,72,58,91,94,43,61,44,40,97,91,39,72,87,84,45,66,46,78,48,50,58,77,39,63,45,37,66,69,48,45,54,50,50,52,55,49,39,57,75,74,65,45,76,42,74,42,71,67,88,62,50,37,84,80,72,47,85,60,66,83,42,63,47,76,49,78,55,97,94,38,82,46,74,46,49,45,36,62,56,42,49,54,32,39,70,55,75,67,66,77,71,108

pLDDT: mean 95.91, std 3.89, range [65.75, 98.44]

Radius of gyration: 16.83 Å; Cα contacts (8 Å, |Δi|>4): 114; chains: 1; bounding box: 45×32×40 Å

Nearest PDB structures (foldseek):
  6ncs-assembly1_B  TM=9.173E-01  e=6.167E-04  Leptospira borgpetersenii serovar Hardjo-bovis str. JB197
  1vli-assembly1_A  TM=9.088E-01  e=1.890E-03  Bacillus subtilis
  8h2c-assembly2_D  TM=7.209E-01  e=6.608E-03  Campylobacter jejuni
  1f2t-assembly1_B  TM=3.290E-01  e=1.566E+00  Pyrococcus furiosus
  1ii8-assembly1_B  TM=3.312E-01  e=1.908E+00  Pyrococcus furiosus

InterPro domains:
  IPR013132 PseI/NeuA/B-like [PF03102] (37-94)
  IPR013785 Aldolase-type TIM barrel [G3DSA:3.20.20.70] (1-96)
  IPR051690 PseI/Nans/NeuA/B acid synthases [PTHR42966] (1-95)

Sequence (96 aa):
MNTIKIENFGIGTNSSPFVVGEAGINHNGEISKALEMIEVAKKTGLNAIKFQTFKASEFIVDTTQTYTYKSQGKEITESMFEMFERCEFSKEEWHK

Secondary structure (DSSP, 8-state):
---EEETTEEESTTS----EEEEETTTTT-HHHHHHHHHHHHHHT-SEEEE----HHHH-S-TT-EEEEEETTEEEEEEHHHHHHTTPPPHHHHT-

Mean predicted aligned error: 3.46 Å